Protein AF-X1SKN4-F1 (afdb_monomer)

pLDDT: mean 92.02, std 5.86, range [64.62, 98.06]

Sequence (120 aa):
MTVINVIKGGSSLSARDVYYGVNAFISKLQKEIGFNYDDAANAVKGTVPVGASQDSVQGVFESFISDLGTQIERSLQFLASVTGEEKVNRMYLSGGGALIPNLLEYLKRRLGVPIELINP

Mean predicted aligned error: 3.75 Å

InterPro domains:
  IPR005883 Type IV pilus inner membrane component PilM [PF11104] (1-120)
  IPR043129 ATPase, nucleotide binding domain [SSF53067] (4-120)

Solvent-accessible surface area (backbone atoms only — not comparable to full-atom values): 7154 Å² total; per-residue (Å²): 96,38,76,51,72,43,73,57,97,92,40,76,78,48,77,45,83,38,97,48,41,59,67,54,46,33,52,47,37,29,71,78,72,63,38,54,71,66,53,18,55,36,35,54,67,65,46,69,57,90,92,60,62,64,69,59,54,49,53,52,48,52,55,44,52,51,55,51,51,52,54,51,52,55,52,54,53,50,48,24,73,75,69,72,51,87,75,76,82,62,50,74,38,65,68,78,63,54,65,28,69,69,49,61,62,52,50,31,70,72,67,73,38,56,64,45,75,68,80,134

Nearest PDB structures (foldseek):
  3jc8-assembly1_Ma  TM=8.738E-01  e=1.768E-07  Myxococcus xanthus DK 1622
  5eou-assembly2_B  TM=9.175E-01  e=2.056E-06  Pseudomonas aeruginosa PAO1
  5eox-assembly1_B  TM=8.886E-01  e=4.374E-06  Pseudomonas aeruginosa PAO1
  5eoy-assembly1_A  TM=8.958E-01  e=5.990E-06  Pseudomonas aeruginosa PAO1
  5eoy-assembly1_B  TM=8.948E-01  e=6.379E-06  Pseudomonas aeruginosa PAO1

Foldseek 3Di:
DDWDWDDDPNDTPDIDDDPAFLVNLLVLCCVQQVDDSVQSNCVQLVRHDPPGDPVSSVVSVVVRLVVVLVVVVVVLVVSCVVPVDNDDQEEEDEDPRVNRPPSQVVNCVSVVHHYYYDDD

Structure (mmCIF, N/CA/C/O backbone):
data_AF-X1SKN4-F1
#
_entry.id   AF-X1SKN4-F1
#
loop_
_atom_site.group_PDB
_atom_site.id
_atom_site.type_symbol
_atom_site.label_atom_id
_atom_site.label_alt_id
_atom_site.label_comp_id
_atom_site.label_asym_id
_atom_site.label_entity_id
_atom_site.label_seq_id
_atom_site.pdbx_PDB_ins_code
_atom_site.Cartn_x
_atom_site.Cartn_y
_atom_site.Cartn_z
_atom_site.occupancy
_atom_site.B_iso_or_equiv
_atom_site.auth_seq_id
_atom_site.auth_comp_id
_atom_site.auth_asym_id
_atom_site.auth_atom_id
_atom_site.pdbx_PDB_model_num
ATOM 1 N N . MET A 1 1 ? -2.869 9.025 -3.458 1.00 87.69 1 MET A N 1
ATOM 2 C CA . MET A 1 1 ? -3.356 9.313 -2.098 1.00 87.69 1 MET A CA 1
ATOM 3 C C . MET A 1 1 ? -4.110 8.093 -1.618 1.00 87.69 1 MET A C 1
ATOM 5 O O . MET A 1 1 ? -4.743 7.446 -2.445 1.00 87.69 1 MET A O 1
ATOM 9 N N . THR A 1 2 ? -4.008 7.777 -0.337 1.00 93.25 2 THR A N 1
ATOM 10 C CA . THR A 1 2 ? -4.708 6.661 0.299 1.00 93.25 2 THR A CA 1
ATOM 11 C C . THR A 1 2 ? -5.444 7.212 1.508 1.00 93.25 2 THR A C 1
ATOM 13 O O . THR A 1 2 ? -4.856 7.975 2.267 1.00 93.25 2 THR A O 1
ATOM 16 N N . VAL A 1 3 ? -6.706 6.837 1.688 1.00 93.94 3 VAL A N 1
ATOM 17 C CA . VAL A 1 3 ? -7.480 7.200 2.881 1.00 93.94 3 VAL A CA 1
ATOM 18 C C . VAL A 1 3 ? -7.564 5.976 3.776 1.00 93.94 3 VAL A C 1
ATOM 20 O O . VAL A 1 3 ? -7.939 4.899 3.316 1.00 93.94 3 VAL A O 1
ATOM 23 N N . ILE A 1 4 ? -7.225 6.139 5.051 1.00 93.00 4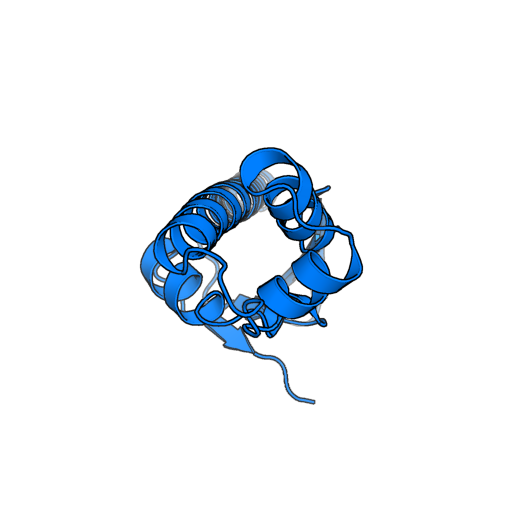 ILE A N 1
ATOM 24 C CA . ILE A 1 4 ? -7.367 5.092 6.061 1.00 93.00 4 ILE A CA 1
ATOM 25 C C . ILE A 1 4 ? -8.531 5.477 6.961 1.00 93.00 4 ILE A C 1
ATOM 27 O O . ILE A 1 4 ? -8.466 6.472 7.683 1.00 93.00 4 ILE A O 1
ATOM 31 N N . ASN A 1 5 ? -9.595 4.680 6.899 1.00 92.19 5 ASN A N 1
ATOM 32 C CA . ASN A 1 5 ? -10.774 4.834 7.737 1.00 92.19 5 ASN A CA 1
ATOM 33 C C . ASN A 1 5 ? -10.858 3.674 8.729 1.00 92.19 5 ASN A C 1
ATOM 35 O O . ASN A 1 5 ? -10.691 2.513 8.355 1.00 92.19 5 ASN A O 1
ATOM 39 N N . VAL A 1 6 ? -11.144 3.994 9.985 1.00 90.06 6 VAL A N 1
ATOM 40 C CA . VAL A 1 6 ? -11.323 3.016 11.057 1.00 90.06 6 VAL A CA 1
ATOM 41 C C . VAL A 1 6 ? -12.767 3.078 11.516 1.00 90.06 6 VAL A C 1
ATOM 43 O O . VAL A 1 6 ? -13.267 4.153 11.837 1.00 90.06 6 VAL A O 1
ATOM 46 N N . ILE A 1 7 ? -13.428 1.924 11.559 1.00 90.56 7 ILE A N 1
ATOM 47 C CA . ILE A 1 7 ? -14.856 1.811 11.856 1.00 90.56 7 ILE A CA 1
ATOM 48 C C . ILE A 1 7 ? -15.046 0.905 13.074 1.00 90.56 7 ILE A C 1
ATOM 50 O O . ILE A 1 7 ? -14.479 -0.185 13.128 1.00 90.56 7 ILE A O 1
ATOM 54 N N . LYS A 1 8 ? -15.878 1.335 14.028 1.00 88.00 8 LYS A N 1
ATOM 55 C CA . LYS A 1 8 ? -16.308 0.541 15.188 1.00 88.00 8 LYS A CA 1
ATOM 56 C C . LYS A 1 8 ? -17.809 0.717 15.396 1.00 88.00 8 LYS A C 1
ATOM 58 O O . LYS A 1 8 ? -18.312 1.835 15.385 1.00 88.00 8 LYS A O 1
ATOM 63 N N . GLY A 1 9 ? -18.534 -0.391 15.557 1.00 89.06 9 GLY A N 1
ATO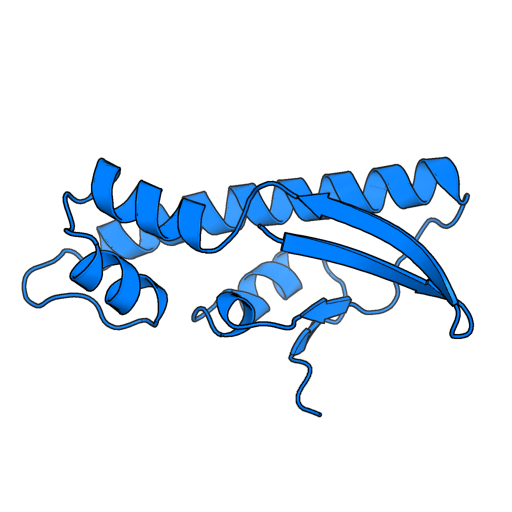M 64 C CA . GLY A 1 9 ? -19.986 -0.356 15.780 1.00 89.06 9 GLY A CA 1
ATOM 65 C C . GLY A 1 9 ? -20.780 0.312 14.648 1.00 89.06 9 GLY A C 1
ATOM 66 O O . GLY A 1 9 ? -21.793 0.943 14.914 1.00 89.06 9 GLY A O 1
ATOM 67 N N . GLY A 1 10 ? -20.295 0.230 13.403 1.00 88.12 10 GLY A N 1
ATOM 68 C CA . GLY A 1 10 ? -20.920 0.882 12.243 1.00 88.12 10 GLY A CA 1
ATOM 69 C C . GLY A 1 10 ? -20.591 2.370 12.078 1.00 88.12 10 GLY A C 1
ATOM 70 O O . GLY A 1 10 ? -20.965 2.955 11.066 1.00 88.12 10 GLY A O 1
ATOM 71 N N . SER A 1 11 ? -19.841 2.965 13.008 1.00 87.75 11 SER A N 1
ATOM 72 C CA . SER A 1 11 ? -19.470 4.382 12.984 1.00 87.75 11 SER A CA 1
ATOM 73 C C . SER A 1 11 ? -17.979 4.568 12.711 1.00 87.75 11 SER A C 1
ATOM 75 O O . SER A 1 11 ? -17.144 3.817 13.221 1.00 87.75 11 SER A O 1
ATOM 77 N N . SER A 1 12 ? -17.626 5.576 11.908 1.00 89.88 12 SER A N 1
ATOM 78 C CA . SER A 1 12 ? -16.226 5.962 11.693 1.00 89.88 12 SER A CA 1
ATOM 79 C C . SER A 1 12 ? -15.657 6.592 12.966 1.00 89.88 12 SER A C 1
ATOM 81 O O . SER A 1 12 ? -16.217 7.551 13.492 1.00 89.88 12 SER A O 1
ATOM 83 N N . LEU A 1 13 ? -14.548 6.040 13.457 1.00 86.12 13 LEU A N 1
ATOM 84 C CA . LEU A 1 13 ? -13.780 6.579 14.580 1.00 86.12 13 LEU A CA 1
ATOM 85 C C . LEU A 1 13 ? -12.741 7.602 14.117 1.00 86.12 13 LEU A C 1
ATOM 87 O O . LEU A 1 13 ? -12.461 8.571 14.816 1.00 86.12 13 LEU A O 1
ATOM 91 N N . SER A 1 14 ? -12.135 7.370 12.951 1.00 85.69 14 SER A N 1
ATOM 92 C CA . SER A 1 14 ? -11.163 8.284 12.356 1.00 85.69 14 SER A CA 1
ATOM 93 C C . SER A 1 14 ? -11.034 8.030 10.861 1.00 85.69 14 SER A C 1
ATOM 95 O O . SER A 1 14 ? -10.977 6.869 10.453 1.00 85.69 14 SER A O 1
ATOM 97 N N . ALA A 1 15 ? -10.869 9.095 10.080 1.00 88.62 15 ALA A N 1
ATOM 98 C CA . ALA A 1 15 ? -10.461 9.041 8.682 1.00 88.62 15 ALA A CA 1
ATOM 99 C C . ALA A 1 15 ? -9.225 9.921 8.498 1.00 88.62 15 ALA A C 1
ATOM 101 O O . ALA A 1 15 ? -9.210 11.067 8.952 1.00 88.62 15 ALA A O 1
ATOM 102 N N . ARG A 1 16 ? -8.171 9.379 7.886 1.00 88.88 16 ARG A N 1
ATOM 103 C CA . ARG A 1 16 ? -6.925 10.114 7.660 1.00 88.88 16 ARG A CA 1
ATOM 104 C C . ARG A 1 16 ? -6.370 9.912 6.272 1.00 88.88 16 ARG A C 1
ATOM 106 O O . ARG A 1 16 ? -6.352 8.797 5.751 1.00 88.88 16 ARG A O 1
ATOM 113 N N . ASP A 1 17 ? -5.856 11.008 5.736 1.00 91.44 17 ASP A N 1
ATOM 114 C CA . ASP A 1 17 ? -5.174 11.031 4.458 1.00 91.44 17 ASP A CA 1
ATOM 115 C C . ASP A 1 17 ? -3.709 10.651 4.629 1.00 91.44 17 ASP A C 1
ATOM 117 O O . ASP A 1 17 ? -2.949 11.262 5.382 1.00 91.44 17 ASP A O 1
ATOM 121 N N . VAL A 1 18 ? -3.304 9.648 3.864 1.00 91.25 18 VAL A N 1
ATOM 122 C CA . VAL A 1 18 ? -1.912 9.327 3.604 1.00 91.25 18 VAL A CA 1
ATOM 123 C C . VAL A 1 18 ? -1.601 9.827 2.198 1.00 91.25 18 VAL A C 1
ATOM 125 O O . VAL A 1 18 ? -2.120 9.321 1.195 1.00 91.25 18 VAL A O 1
ATOM 128 N N . TYR A 1 19 ? -0.704 10.809 2.099 1.00 91.94 19 TYR A N 1
ATOM 129 C CA . TYR A 1 19 ? -0.212 11.362 0.829 1.00 91.94 19 TYR A CA 1
ATOM 130 C C . TYR A 1 19 ? 0.771 10.410 0.120 1.00 91.94 19 TYR A C 1
ATOM 132 O O . TYR A 1 19 ? 1.798 10.809 -0.416 1.00 91.94 19 TYR A O 1
ATOM 140 N N . TYR A 1 20 ? 0.441 9.121 0.114 1.00 95.00 20 TYR A N 1
ATOM 141 C CA . TYR A 1 20 ? 1.192 8.036 -0.496 1.00 95.00 20 TYR A CA 1
ATOM 142 C C . TYR A 1 20 ? 0.209 7.040 -1.120 1.00 95.00 20 TYR A C 1
ATOM 144 O O . TYR A 1 20 ? -0.905 6.861 -0.631 1.00 95.00 20 TYR A O 1
ATOM 152 N N . GLY A 1 21 ? 0.564 6.436 -2.248 1.00 94.81 21 GLY A N 1
ATOM 153 C CA . GLY A 1 21 ? -0.306 5.509 -2.977 1.00 94.81 21 GLY A CA 1
ATOM 154 C C . GLY A 1 21 ? 0.200 5.285 -4.397 1.00 94.81 21 GLY A C 1
ATOM 155 O O . GLY A 1 21 ? 1.366 5.545 -4.671 1.00 94.81 21 GLY A O 1
ATOM 156 N N . VAL A 1 22 ? -0.678 4.874 -5.313 1.00 96.12 22 VAL A N 1
ATOM 157 C CA . VAL A 1 22 ? -0.303 4.449 -6.679 1.00 96.12 22 VAL A CA 1
ATOM 158 C C . VAL A 1 22 ? 0.613 5.436 -7.415 1.00 96.12 22 VAL A C 1
ATOM 160 O O . VAL A 1 22 ? 1.611 5.026 -7.997 1.00 96.12 22 VAL A O 1
ATOM 163 N N . ASN A 1 23 ? 0.345 6.743 -7.332 1.00 96.25 23 ASN A N 1
ATOM 164 C CA . ASN A 1 23 ? 1.189 7.755 -7.983 1.00 96.25 23 ASN A CA 1
ATOM 165 C C . ASN A 1 23 ? 2.640 7.757 -7.476 1.00 96.25 23 ASN A C 1
ATOM 167 O O . ASN A 1 23 ? 3.545 8.089 -8.238 1.00 96.25 23 ASN A O 1
ATOM 171 N N . ALA A 1 24 ? 2.875 7.385 -6.213 1.00 97.38 24 ALA A N 1
ATOM 172 C CA . ALA A 1 24 ? 4.224 7.241 -5.677 1.00 97.38 24 ALA A CA 1
ATOM 173 C C . ALA A 1 24 ? 4.942 6.051 -6.323 1.00 97.38 24 ALA A C 1
ATOM 175 O O . ALA A 1 24 ? 6.112 6.175 -6.669 1.00 97.38 24 ALA A O 1
ATOM 176 N N . PHE A 1 25 ? 4.234 4.942 -6.562 1.00 97.50 25 PHE A N 1
ATOM 177 C CA . PHE A 1 25 ? 4.794 3.790 -7.264 1.00 97.50 25 PHE A CA 1
ATOM 178 C C . PHE A 1 25 ? 5.141 4.133 -8.719 1.00 97.50 25 PHE A C 1
ATOM 180 O O . PHE A 1 25 ? 6.276 3.927 -9.137 1.00 97.50 25 PHE A O 1
ATOM 187 N N . ILE A 1 26 ? 4.209 4.757 -9.452 1.00 97.75 26 ILE A N 1
ATOM 188 C CA . ILE A 1 26 ? 4.450 5.250 -10.820 1.00 97.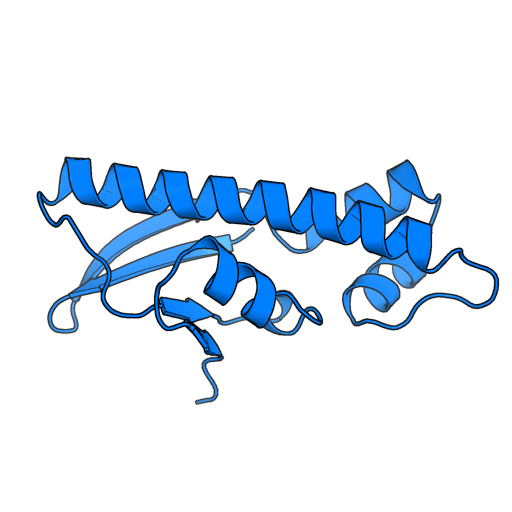75 26 ILE A CA 1
ATOM 189 C C . ILE A 1 26 ? 5.681 6.164 -10.840 1.00 97.75 26 ILE A C 1
ATOM 191 O O . ILE A 1 26 ? 6.610 5.934 -11.605 1.00 97.75 26 ILE A O 1
ATOM 195 N N . SER A 1 27 ? 5.736 7.152 -9.942 1.00 97.94 27 SER A N 1
ATOM 196 C CA . SER A 1 27 ? 6.856 8.098 -9.881 1.00 97.94 27 SER A CA 1
ATOM 197 C C . SER A 1 27 ? 8.196 7.415 -9.593 1.00 97.94 27 SER A C 1
ATOM 199 O O . SER A 1 27 ? 9.212 7.834 -10.143 1.00 97.94 27 SER A O 1
ATOM 201 N N . LYS A 1 28 ? 8.225 6.385 -8.734 1.00 98.06 28 LYS A N 1
ATOM 202 C CA . LYS A 1 28 ? 9.448 5.609 -8.477 1.00 98.06 28 LYS A CA 1
ATOM 203 C C . LYS A 1 28 ? 9.880 4.833 -9.720 1.00 98.06 28 LYS A C 1
ATOM 205 O O . LYS A 1 28 ? 11.041 4.919 -10.093 1.00 98.06 28 LYS A O 1
ATOM 210 N N . LEU A 1 29 ? 8.955 4.171 -10.418 1.00 98.00 29 LEU A N 1
ATOM 211 C CA . LEU A 1 29 ? 9.254 3.458 -11.669 1.00 98.00 29 LEU A CA 1
ATOM 212 C C . LEU A 1 29 ? 9.835 4.395 -12.739 1.00 98.00 29 LEU A C 1
ATOM 214 O O . LEU A 1 29 ? 10.832 4.063 -13.376 1.00 98.00 29 LEU A O 1
ATOM 218 N N . GLN A 1 30 ? 9.268 5.594 -12.894 1.00 97.81 30 GLN A N 1
ATOM 219 C CA . GLN A 1 30 ? 9.796 6.589 -13.832 1.00 97.81 30 GLN A CA 1
ATOM 220 C C . GLN A 1 30 ? 11.208 7.057 -13.450 1.00 97.81 30 GLN A C 1
ATOM 222 O O . GLN A 1 30 ? 12.058 7.215 -14.319 1.00 97.81 30 GLN A O 1
ATOM 227 N N . LYS A 1 31 ? 11.477 7.270 -12.155 1.00 97.88 31 LYS A N 1
ATOM 228 C CA . LYS A 1 31 ? 12.772 7.782 -11.674 1.00 97.88 31 LYS A CA 1
ATOM 229 C C . LYS A 1 31 ? 13.877 6.731 -11.653 1.00 97.88 31 LYS A C 1
ATOM 231 O O . LYS A 1 31 ? 15.010 7.049 -11.989 1.00 97.88 31 LYS A O 1
ATOM 236 N N . GLU A 1 32 ? 13.562 5.521 -11.209 1.00 96.94 32 GLU A N 1
ATOM 237 C CA . GLU A 1 32 ? 14.554 4.476 -10.930 1.00 96.94 32 GLU A CA 1
ATOM 238 C C . GLU A 1 32 ? 14.798 3.575 -12.145 1.00 96.94 32 GLU A C 1
ATOM 240 O O . GLU A 1 32 ? 15.911 3.092 -12.331 1.00 96.94 32 GLU A O 1
ATOM 245 N N . ILE A 1 33 ? 13.782 3.377 -12.991 1.00 95.75 33 ILE A N 1
ATOM 246 C CA . ILE A 1 33 ? 13.876 2.523 -14.186 1.00 95.75 33 ILE A CA 1
ATOM 247 C C . ILE A 1 33 ? 13.911 3.357 -15.474 1.00 95.75 33 ILE A C 1
ATOM 249 O O . ILE A 1 33 ? 14.402 2.893 -16.499 1.00 95.75 33 ILE A O 1
ATOM 253 N N . GLY A 1 34 ? 13.426 4.603 -15.439 1.00 95.94 34 GLY A N 1
ATOM 254 C CA . GLY A 1 34 ? 13.361 5.463 -16.625 1.00 95.94 34 GLY A CA 1
ATOM 255 C C . GLY A 1 34 ? 12.122 5.226 -17.489 1.00 95.94 34 GLY A C 1
ATOM 256 O O . GLY A 1 34 ? 12.100 5.630 -18.650 1.00 95.94 34 GLY A O 1
ATOM 257 N N . PHE A 1 35 ? 11.090 4.568 -16.954 1.00 97.25 35 PHE A N 1
ATOM 258 C CA . PHE A 1 35 ? 9.829 4.387 -17.672 1.00 97.25 35 PHE A CA 1
ATOM 259 C C . PHE A 1 35 ? 9.156 5.731 -17.970 1.00 97.25 35 PHE A C 1
ATOM 261 O O . PHE A 1 35 ? 9.194 6.668 -17.168 1.00 97.25 35 PHE A O 1
ATOM 268 N N . ASN A 1 36 ? 8.475 5.814 -19.114 1.00 97.25 36 ASN A N 1
ATOM 269 C CA . ASN A 1 36 ? 7.479 6.861 -19.319 1.00 97.25 36 ASN A CA 1
ATOM 270 C C . ASN A 1 36 ? 6.237 6.577 -18.444 1.00 97.25 36 ASN A C 1
ATOM 272 O O . ASN A 1 36 ? 6.166 5.574 -17.729 1.00 97.25 36 ASN A O 1
ATOM 276 N N . TYR A 1 37 ? 5.263 7.487 -18.457 1.00 97.12 37 TYR A N 1
ATOM 277 C CA . TYR A 1 37 ? 4.070 7.343 -17.621 1.00 97.12 37 TYR A CA 1
ATOM 278 C C . TYR A 1 37 ? 3.257 6.083 -17.955 1.00 97.12 37 TYR A C 1
ATOM 280 O O . TYR A 1 37 ? 2.842 5.379 -17.037 1.00 97.12 37 TYR A O 1
ATOM 288 N N . ASP A 1 38 ? 3.056 5.786 -19.240 1.00 96.75 38 ASP A N 1
ATOM 289 C CA . ASP A 1 38 ? 2.217 4.671 -19.686 1.00 96.75 38 ASP A CA 1
ATOM 290 C C . ASP A 1 38 ? 2.842 3.321 -19.323 1.00 96.75 38 ASP A C 1
ATOM 292 O O . ASP A 1 38 ? 2.171 2.448 -18.768 1.00 96.75 38 ASP A O 1
ATOM 296 N N . ASP A 1 39 ? 4.149 3.178 -19.539 1.00 97.00 39 ASP A N 1
ATOM 297 C CA . ASP A 1 39 ? 4.917 1.996 -19.153 1.00 97.00 39 ASP A CA 1
ATOM 298 C C . ASP A 1 39 ? 4.904 1.791 -17.635 1.00 97.00 39 ASP A C 1
ATOM 300 O O . ASP A 1 39 ? 4.667 0.681 -17.156 1.00 97.00 39 ASP A O 1
ATOM 304 N N . ALA A 1 40 ? 5.080 2.863 -16.857 1.00 97.50 40 ALA A N 1
ATOM 305 C CA . ALA A 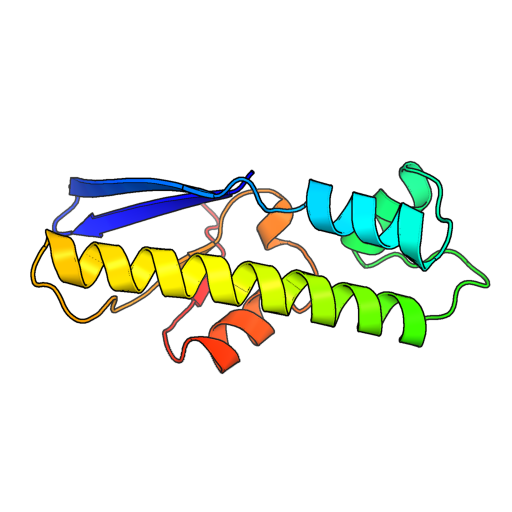1 40 ? 4.983 2.801 -15.403 1.00 97.50 40 ALA A CA 1
ATOM 306 C C . ALA A 1 40 ? 3.567 2.423 -14.941 1.00 97.50 40 ALA A C 1
ATOM 308 O O . ALA A 1 40 ? 3.412 1.552 -14.086 1.00 97.50 40 ALA A O 1
ATOM 309 N N . ALA A 1 41 ? 2.525 3.021 -15.519 1.00 96.06 41 ALA A N 1
ATOM 310 C CA . ALA A 1 41 ? 1.136 2.714 -15.189 1.00 96.06 41 ALA A CA 1
ATOM 311 C C . ALA A 1 41 ? 0.754 1.265 -15.543 1.00 96.06 41 ALA A C 1
ATOM 313 O O . ALA A 1 41 ? -0.009 0.636 -14.805 1.00 96.06 41 ALA A O 1
ATOM 314 N N . ASN A 1 42 ? 1.291 0.716 -16.634 1.00 95.31 42 ASN A N 1
ATOM 315 C CA . ASN A 1 42 ? 1.121 -0.690 -17.002 1.00 95.31 42 ASN A CA 1
ATOM 316 C C . ASN A 1 42 ? 1.897 -1.623 -16.064 1.00 95.31 42 ASN A C 1
ATOM 318 O O . ASN A 1 42 ? 1.341 -2.626 -15.607 1.00 95.31 42 ASN A O 1
ATOM 322 N N . ALA A 1 43 ? 3.122 -1.257 -15.685 1.00 95.94 43 ALA A N 1
ATOM 323 C CA . ALA A 1 43 ? 3.928 -2.024 -14.740 1.00 95.94 43 ALA A CA 1
ATOM 324 C C . ALA A 1 43 ? 3.272 -2.110 -13.353 1.00 95.94 43 ALA A C 1
ATOM 326 O O . ALA A 1 43 ? 3.252 -3.185 -12.758 1.00 95.94 43 ALA A O 1
ATOM 327 N N . VAL A 1 44 ? 2.631 -1.035 -12.874 1.00 95.88 44 VAL A N 1
ATOM 328 C CA . VAL A 1 44 ? 1.823 -1.058 -11.636 1.00 95.88 44 VAL A CA 1
ATOM 329 C C . VAL A 1 44 ? 0.704 -2.107 -11.689 1.00 95.88 44 VAL A C 1
ATOM 331 O O . VAL A 1 44 ? 0.380 -2.716 -10.670 1.00 95.88 44 VAL A O 1
ATOM 334 N N . LYS A 1 45 ? 0.119 -2.342 -12.869 1.00 94.56 45 LYS A N 1
ATOM 335 C CA . LYS A 1 45 ? -0.920 -3.363 -13.091 1.00 94.56 45 LYS A CA 1
ATOM 336 C C . LYS A 1 45 ? -0.342 -4.774 -13.274 1.00 94.56 45 LYS A C 1
ATOM 338 O O . LYS A 1 45 ? -1.099 -5.709 -13.510 1.00 94.56 45 LYS A O 1
ATOM 343 N N . GLY A 1 46 ? 0.979 -4.935 -13.194 1.00 92.25 46 GLY A N 1
ATOM 344 C CA . GLY A 1 46 ? 1.682 -6.203 -13.404 1.00 92.25 46 GLY A CA 1
ATOM 345 C C . GLY A 1 46 ? 2.130 -6.458 -14.843 1.00 92.25 46 GLY A C 1
ATOM 346 O O . GLY A 1 46 ? 2.630 -7.539 -15.132 1.00 92.25 46 GLY A O 1
ATOM 347 N N . THR A 1 47 ? 1.966 -5.494 -15.754 1.00 93.81 47 THR A N 1
ATOM 348 C CA . THR A 1 47 ? 2.418 -5.624 -17.147 1.00 93.81 47 THR A CA 1
ATOM 349 C C . THR A 1 47 ? 3.744 -4.898 -17.333 1.00 93.81 47 THR A C 1
ATOM 351 O O . THR A 1 47 ? 3.777 -3.684 -17.515 1.00 93.81 47 THR A O 1
ATOM 354 N N . VAL A 1 48 ? 4.847 -5.642 -17.266 1.00 91.00 48 VAL A N 1
ATOM 355 C CA . VAL A 1 48 ? 6.198 -5.090 -17.435 1.00 91.00 48 VAL A CA 1
ATOM 356 C C . VAL A 1 48 ? 6.531 -4.960 -18.932 1.00 91.00 48 VAL A C 1
ATOM 358 O O . VAL A 1 48 ? 6.344 -5.937 -19.662 1.00 91.00 48 VAL A O 1
ATOM 361 N N . PRO A 1 49 ? 7.027 -3.797 -19.406 1.00 88.06 49 PRO A N 1
ATOM 362 C CA . PRO A 1 49 ? 7.440 -3.615 -20.796 1.00 88.06 49 PRO A CA 1
ATOM 363 C C . PRO A 1 49 ? 8.484 -4.638 -21.261 1.00 88.06 49 PRO A C 1
ATOM 365 O O . PRO A 1 49 ? 9.368 -5.048 -20.504 1.00 88.06 49 PRO A O 1
ATOM 368 N N . VAL A 1 50 ? 8.413 -5.022 -22.538 1.00 86.50 50 VAL A N 1
ATOM 369 C CA . VAL A 1 50 ? 9.379 -5.947 -23.149 1.00 86.50 50 VAL A CA 1
ATOM 370 C C . VAL A 1 50 ? 10.781 -5.335 -23.103 1.00 86.50 50 VAL A C 1
ATOM 372 O O . VAL A 1 50 ? 10.982 -4.196 -23.512 1.00 86.50 50 VAL A O 1
ATOM 375 N N . GLY A 1 51 ? 11.754 -6.106 -22.613 1.00 85.56 51 GLY A N 1
ATOM 376 C CA . GLY A 1 51 ? 13.146 -5.667 -22.470 1.00 85.56 51 GLY A CA 1
ATOM 377 C C . GLY A 1 51 ? 13.464 -4.959 -21.150 1.00 85.56 51 GLY A C 1
ATOM 378 O O . GLY A 1 51 ? 14.634 -4.689 -20.889 1.00 85.56 51 GLY A O 1
ATOM 379 N N . ALA A 1 52 ? 12.471 -4.700 -20.292 1.00 89.75 52 ALA A N 1
ATOM 380 C CA . ALA A 1 52 ? 12.722 -4.206 -18.944 1.00 89.75 52 ALA A CA 1
ATOM 381 C C . ALA A 1 52 ? 13.084 -5.344 -17.974 1.00 89.75 52 ALA A C 1
ATOM 383 O O . ALA A 1 52 ? 12.565 -6.458 -18.058 1.00 89.75 52 ALA A O 1
ATOM 384 N N . SER A 1 53 ? 13.963 -5.040 -17.019 1.00 92.31 53 SER A N 1
ATOM 385 C CA . SER A 1 53 ? 14.359 -5.970 -15.959 1.00 92.31 53 SER A CA 1
ATOM 386 C C . SER A 1 53 ? 13.212 -6.177 -14.966 1.00 92.31 53 SER A C 1
ATOM 388 O O . SER A 1 53 ? 12.831 -5.249 -14.246 1.00 92.31 53 SER A O 1
ATOM 390 N N . GLN A 1 54 ? 12.675 -7.400 -14.907 1.00 91.12 54 GLN A N 1
ATOM 391 C CA . GLN A 1 54 ? 11.643 -7.765 -13.931 1.00 91.12 54 GLN A CA 1
ATOM 392 C C . GLN A 1 54 ? 12.152 -7.625 -12.492 1.00 91.12 54 GLN A C 1
ATOM 394 O O . GLN A 1 54 ? 11.433 -7.094 -11.650 1.00 91.12 54 GLN A O 1
ATOM 399 N N . ASP A 1 55 ? 13.406 -8.003 -12.234 1.00 93.75 55 ASP A N 1
ATOM 400 C CA . ASP A 1 55 ? 14.032 -7.880 -10.913 1.00 93.75 55 ASP A CA 1
ATOM 401 C C . ASP A 1 55 ? 14.120 -6.417 -10.465 1.00 93.75 55 ASP A C 1
ATOM 403 O O . ASP A 1 55 ? 13.875 -6.093 -9.304 1.00 93.75 55 ASP A O 1
ATOM 407 N N . SER A 1 56 ? 14.404 -5.502 -11.396 1.00 94.94 56 SER A N 1
ATOM 408 C CA . SER A 1 56 ? 14.432 -4.069 -11.096 1.00 94.94 56 SER A CA 1
ATOM 409 C C . SER A 1 56 ? 13.038 -3.542 -10.748 1.00 94.94 56 SER A C 1
ATOM 411 O O . SER A 1 56 ? 12.890 -2.820 -9.765 1.00 94.94 56 SER A O 1
ATOM 413 N N . VAL A 1 57 ? 11.999 -3.938 -11.496 1.00 95.62 57 VAL A N 1
ATOM 414 C CA . VAL A 1 57 ? 10.602 -3.578 -11.177 1.00 95.62 57 VAL A CA 1
ATOM 415 C C . VAL A 1 57 ? 10.189 -4.137 -9.816 1.00 95.62 57 VAL A C 1
ATOM 417 O O . VAL A 1 57 ? 9.560 -3.426 -9.030 1.00 95.62 57 VAL A O 1
ATOM 420 N N . GLN A 1 58 ? 10.577 -5.375 -9.515 1.00 95.31 58 GLN A N 1
ATOM 421 C CA . GLN A 1 58 ? 10.317 -6.014 -8.230 1.00 95.31 58 GLN A CA 1
ATOM 422 C C . GLN A 1 58 ? 10.995 -5.259 -7.075 1.00 95.31 58 GLN A C 1
ATOM 424 O O . GLN A 1 58 ? 10.349 -5.000 -6.061 1.00 95.31 58 GLN A O 1
ATOM 429 N N . GLY A 1 59 ? 12.244 -4.812 -7.242 1.00 96.88 59 GLY A N 1
ATOM 430 C CA . GLY A 1 59 ? 12.930 -3.981 -6.247 1.00 96.88 59 GLY A CA 1
ATOM 431 C C . GLY A 1 59 ? 12.213 -2.650 -5.978 1.00 96.88 59 GLY A C 1
ATOM 432 O O . GLY A 1 59 ? 12.040 -2.246 -4.824 1.00 96.88 59 GLY A O 1
ATOM 433 N N . VAL A 1 60 ? 11.708 -1.992 -7.029 1.00 97.69 60 VAL A N 1
ATOM 434 C CA . VAL A 1 60 ? 10.905 -0.765 -6.880 1.00 97.69 60 VAL A CA 1
ATOM 435 C C . VAL A 1 60 ? 9.573 -1.050 -6.180 1.00 97.69 60 VAL A C 1
ATOM 437 O O . VAL A 1 60 ? 9.149 -0.270 -5.321 1.00 97.69 60 VAL A O 1
ATOM 440 N N . PHE A 1 61 ? 8.917 -2.167 -6.508 1.00 96.88 61 PHE A N 1
ATOM 441 C CA . PHE A 1 61 ? 7.698 -2.609 -5.831 1.00 96.88 61 PHE A CA 1
ATOM 442 C C . PHE A 1 61 ? 7.936 -2.827 -4.333 1.00 96.88 61 PHE A C 1
ATOM 444 O O . PHE A 1 61 ? 7.169 -2.312 -3.521 1.00 96.88 61 PHE A O 1
ATOM 451 N N . GLU A 1 62 ? 9.007 -3.526 -3.958 1.00 96.75 62 GLU A N 1
ATOM 452 C CA . GLU A 1 62 ? 9.369 -3.791 -2.560 1.00 96.75 62 GLU A CA 1
ATOM 453 C C . GLU A 1 62 ? 9.626 -2.502 -1.776 1.00 96.75 62 GLU A C 1
ATOM 455 O O . GLU A 1 62 ? 9.124 -2.337 -0.661 1.00 96.75 62 GLU A O 1
ATOM 460 N N . SER A 1 63 ? 10.333 -1.550 -2.389 1.00 97.44 63 SER A N 1
ATOM 461 C CA . SER A 1 63 ? 10.538 -0.203 -1.850 1.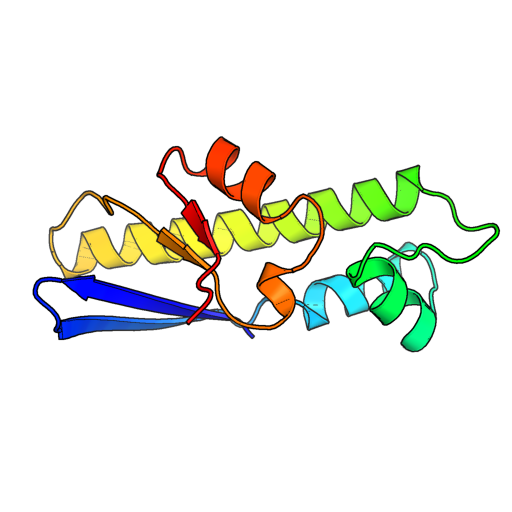00 97.44 63 SER A CA 1
ATOM 462 C C . SER A 1 63 ? 9.205 0.526 -1.631 1.00 97.44 63 SER A C 1
ATOM 464 O O . SER A 1 63 ? 8.922 1.010 -0.533 1.00 97.44 63 SER A O 1
ATOM 466 N N . PHE A 1 64 ? 8.336 0.549 -2.647 1.00 97.62 64 PHE A N 1
ATOM 467 C CA . PHE A 1 64 ? 7.017 1.180 -2.572 1.00 97.62 64 PHE A CA 1
ATOM 468 C C . PHE A 1 64 ? 6.128 0.571 -1.479 1.00 97.62 64 PHE A C 1
ATOM 470 O O . PHE A 1 64 ? 5.532 1.296 -0.677 1.00 97.62 64 PHE A O 1
ATOM 477 N N . ILE A 1 65 ? 6.015 -0.756 -1.438 1.00 96.06 65 ILE A N 1
ATOM 478 C CA . ILE A 1 65 ? 5.115 -1.422 -0.498 1.00 96.06 65 ILE A CA 1
ATOM 479 C C . ILE A 1 65 ? 5.654 -1.376 0.933 1.00 96.06 65 ILE A C 1
ATOM 481 O O . ILE A 1 65 ? 4.871 -1.325 1.886 1.00 96.06 65 ILE A O 1
ATOM 485 N N . SER A 1 66 ? 6.979 -1.310 1.097 1.00 96.56 66 SER A N 1
ATOM 486 C CA . SER A 1 66 ? 7.596 -1.089 2.398 1.00 96.56 66 SER A CA 1
ATOM 487 C C . SER A 1 66 ? 7.258 0.296 2.964 1.00 96.56 66 SER A C 1
ATOM 489 O O . SER A 1 66 ? 6.857 0.419 4.129 1.00 96.56 66 SER A O 1
ATOM 491 N N . ASP A 1 67 ? 7.343 1.335 2.131 1.00 96.50 67 ASP A N 1
ATOM 492 C CA . ASP A 1 67 ? 6.948 2.695 2.502 1.00 96.50 67 ASP A CA 1
ATOM 493 C C . ASP A 1 67 ? 5.455 2.751 2.861 1.00 96.50 67 ASP A C 1
ATOM 495 O O . ASP A 1 67 ? 5.086 3.277 3.915 1.00 96.50 67 ASP A O 1
ATOM 499 N N . LEU A 1 68 ? 4.588 2.167 2.022 1.00 95.25 68 LEU A N 1
ATOM 500 C CA . LEU A 1 68 ? 3.143 2.140 2.259 1.00 95.25 68 LEU A CA 1
ATOM 501 C C . LEU A 1 68 ? 2.795 1.414 3.565 1.00 95.25 68 LEU A C 1
ATOM 503 O O . LEU A 1 68 ? 2.018 1.940 4.362 1.00 95.25 68 LEU A O 1
ATOM 507 N N . GLY A 1 69 ? 3.393 0.245 3.814 1.00 94.69 69 GLY A N 1
ATOM 508 C CA . GLY A 1 69 ? 3.203 -0.503 5.058 1.00 94.69 69 GLY A CA 1
ATOM 509 C C . GLY A 1 69 ? 3.554 0.333 6.290 1.00 94.69 69 GLY A C 1
ATOM 510 O O . GLY A 1 69 ? 2.788 0.370 7.249 1.00 94.69 69 GLY A O 1
ATOM 511 N N . THR A 1 70 ? 4.642 1.101 6.216 1.00 95.44 70 THR A N 1
ATOM 512 C CA . THR A 1 70 ? 5.078 1.997 7.299 1.00 95.44 70 THR A CA 1
ATOM 513 C C . THR A 1 70 ? 4.057 3.108 7.569 1.00 95.44 70 THR A C 1
ATOM 515 O O . THR A 1 70 ? 3.789 3.453 8.720 1.00 95.44 70 THR A O 1
ATOM 518 N N . GLN A 1 71 ? 3.450 3.677 6.522 1.00 93.50 71 GLN A N 1
ATOM 519 C CA . GLN A 1 71 ? 2.401 4.694 6.678 1.00 93.50 71 GLN A CA 1
ATOM 520 C C . GLN A 1 71 ? 1.120 4.120 7.299 1.00 93.50 71 GLN A C 1
ATOM 522 O O . GLN A 1 71 ? 0.471 4.782 8.116 1.00 93.50 71 GLN A O 1
ATOM 527 N N . ILE A 1 72 ? 0.769 2.881 6.942 1.00 93.00 72 ILE A N 1
ATOM 528 C CA . ILE A 1 72 ? -0.369 2.169 7.531 1.00 93.00 72 ILE A CA 1
ATOM 529 C C . ILE A 1 72 ? -0.107 1.915 9.020 1.00 93.00 72 ILE A C 1
ATOM 531 O O . ILE A 1 72 ? -0.938 2.285 9.845 1.00 93.00 72 ILE A O 1
ATOM 535 N N . GLU A 1 73 ? 1.064 1.388 9.385 1.00 91.94 73 GLU A N 1
ATOM 536 C CA . GLU A 1 73 ? 1.460 1.146 10.783 1.00 91.94 73 GLU A CA 1
ATOM 537 C C . GLU A 1 73 ? 1.392 2.422 11.631 1.00 91.94 73 GLU A C 1
ATOM 539 O O . GLU A 1 73 ? 0.789 2.419 12.703 1.00 91.94 73 GLU A O 1
ATOM 544 N N . ARG A 1 74 ? 1.927 3.543 11.130 1.00 91.31 74 ARG A N 1
ATOM 545 C CA . ARG A 1 74 ? 1.845 4.848 11.813 1.00 91.31 74 ARG A CA 1
ATOM 546 C C . ARG A 1 74 ? 0.405 5.309 12.016 1.00 91.31 74 ARG A C 1
ATOM 548 O O . ARG A 1 74 ? 0.063 5.872 13.058 1.00 91.31 74 ARG A O 1
ATOM 555 N N . SER A 1 75 ? -0.455 5.062 11.031 1.00 89.69 75 SER A N 1
ATOM 556 C CA . SER A 1 75 ? -1.876 5.389 11.136 1.00 89.69 75 SER A CA 1
ATOM 557 C C . SER A 1 75 ? -2.551 4.533 12.209 1.00 89.69 75 SER A C 1
ATOM 559 O O . SER A 1 75 ? -3.256 5.076 13.059 1.00 89.69 75 SER A O 1
ATOM 561 N N . LEU A 1 76 ? -2.273 3.229 12.255 1.00 88.88 76 LEU A N 1
ATOM 562 C CA . LEU A 1 76 ? -2.784 2.335 13.298 1.00 88.88 76 LEU A CA 1
ATOM 563 C C . LEU A 1 76 ? -2.286 2.728 14.700 1.00 88.88 76 LEU A C 1
ATOM 565 O O . LEU A 1 76 ? -3.081 2.812 15.631 1.00 88.88 76 LEU A O 1
ATOM 569 N N . GLN A 1 77 ? -1.001 3.057 14.849 1.00 88.56 77 GLN A N 1
ATOM 570 C CA . GLN A 1 77 ? -0.421 3.487 16.128 1.00 88.56 77 GLN A CA 1
ATOM 571 C C . GLN A 1 77 ? -1.080 4.759 16.671 1.00 88.56 77 GLN A C 1
ATOM 573 O O . GLN A 1 77 ? -1.436 4.830 17.846 1.00 88.56 77 GLN A O 1
ATOM 578 N N . PHE A 1 78 ? -1.302 5.760 15.819 1.00 86.25 78 PHE A N 1
ATOM 579 C CA . PHE A 1 78 ? -1.999 6.971 16.250 1.00 86.25 78 PHE A CA 1
ATOM 580 C C . PHE A 1 78 ? -3.446 6.684 16.654 1.00 86.25 78 PHE A C 1
ATOM 582 O O . PHE A 1 78 ? -3.932 7.283 17.610 1.00 86.25 78 PHE A O 1
ATOM 589 N N . LEU A 1 79 ? -4.148 5.786 15.951 1.00 83.75 79 LEU A N 1
ATOM 590 C CA . LEU A 1 79 ? -5.509 5.413 16.344 1.00 83.75 79 LEU A CA 1
ATOM 591 C C . LEU A 1 79 ? -5.499 4.887 17.781 1.00 83.75 79 LEU A C 1
ATOM 593 O O . LEU A 1 79 ? -6.303 5.347 18.592 1.00 83.75 79 LEU A O 1
ATOM 597 N N . ALA A 1 80 ? -4.571 3.980 18.092 1.00 85.31 80 ALA A N 1
ATOM 598 C CA . ALA A 1 80 ? -4.433 3.436 19.435 1.00 85.31 80 ALA A CA 1
ATOM 599 C C . ALA A 1 80 ? -4.174 4.540 20.471 1.00 85.31 80 ALA A C 1
ATOM 601 O O . ALA A 1 80 ? -4.811 4.549 21.521 1.00 85.31 80 ALA A O 1
ATOM 602 N N 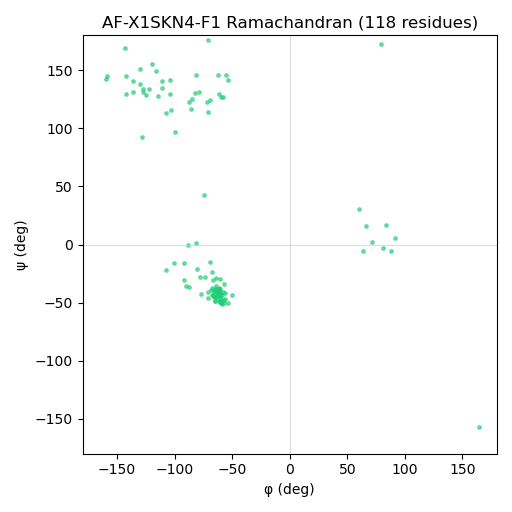. SER A 1 81 ? -3.342 5.538 20.145 1.00 86.12 81 SER A N 1
ATOM 603 C CA . SER A 1 81 ? -3.092 6.666 21.055 1.00 86.12 81 SER A CA 1
ATOM 604 C C . SER A 1 81 ? -4.301 7.580 21.289 1.00 86.12 81 SER A C 1
ATOM 606 O O . SER A 1 81 ? -4.415 8.158 22.364 1.00 86.12 81 SER A O 1
ATOM 608 N N . VAL A 1 82 ? -5.199 7.726 20.306 1.00 80.06 82 VAL A N 1
ATOM 609 C CA . VAL A 1 82 ? -6.352 8.643 20.400 1.00 80.06 82 VAL A CA 1
ATOM 610 C C . VAL A 1 82 ? -7.577 7.959 20.999 1.00 80.06 82 VAL A C 1
ATOM 612 O O . VAL A 1 82 ? -8.344 8.588 21.721 1.00 80.06 82 VAL A O 1
ATOM 615 N N . THR A 1 83 ? -7.781 6.681 20.691 1.00 78.00 83 THR A N 1
ATOM 616 C CA . THR A 1 83 ? -8.998 5.946 21.071 1.00 78.00 83 THR A CA 1
ATOM 617 C C . THR A 1 83 ? -8.813 5.052 22.293 1.00 78.00 83 THR A C 1
ATOM 619 O O . THR A 1 83 ? -9.803 4.613 22.868 1.00 78.00 83 THR A O 1
ATOM 622 N N . GLY A 1 84 ? -7.567 4.758 22.685 1.00 78.69 84 GLY A N 1
ATOM 623 C CA . GLY A 1 84 ? -7.258 3.733 23.686 1.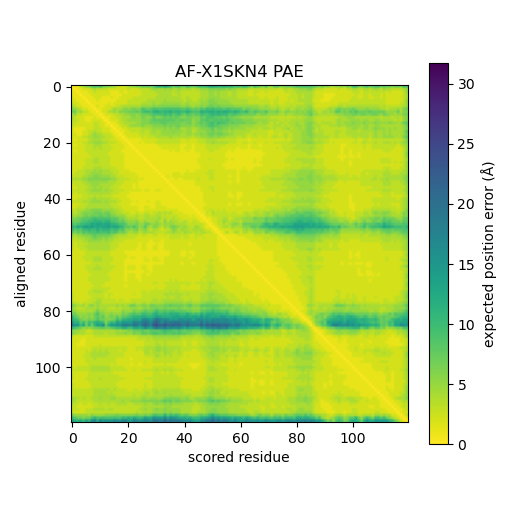00 78.69 84 GLY A CA 1
ATOM 624 C C . GLY A 1 84 ? -7.485 2.299 23.189 1.00 78.69 84 GLY A C 1
ATOM 625 O O . GLY A 1 84 ? -7.303 1.353 23.949 1.00 78.69 84 GLY A O 1
ATOM 626 N N . GLU A 1 85 ? -7.879 2.115 21.924 1.00 74.31 85 GLU A N 1
ATOM 627 C CA . GLU A 1 85 ? -8.104 0.804 21.316 1.00 74.31 85 GLU A CA 1
ATOM 628 C C . GLU A 1 85 ? -6.792 0.245 20.767 1.00 74.31 85 GLU A C 1
ATOM 630 O O . GLU A 1 85 ? -6.209 0.788 19.831 1.00 74.31 85 GLU A O 1
ATOM 635 N N . GLU A 1 86 ? -6.329 -0.879 21.306 1.00 67.69 86 GLU A N 1
ATOM 636 C CA . GLU A 1 86 ? -5.014 -1.400 20.929 1.00 67.69 86 GLU A CA 1
ATOM 637 C C . GLU A 1 86 ? -4.995 -2.169 19.600 1.00 67.69 86 GLU A C 1
ATOM 639 O O . GLU A 1 86 ? -3.919 -2.351 19.027 1.00 67.69 86 GLU A O 1
ATOM 644 N N . LYS A 1 87 ? -6.135 -2.688 19.111 1.00 78.12 87 LYS A N 1
ATOM 645 C CA . LYS A 1 87 ? -6.122 -3.689 18.026 1.00 78.12 87 LYS A CA 1
ATOM 646 C C . LYS A 1 87 ? -7.244 -3.531 17.007 1.00 78.12 87 LYS A C 1
ATOM 648 O O . LYS A 1 87 ? -8.422 -3.514 17.345 1.00 78.12 87 LYS A O 1
ATOM 653 N N . VAL A 1 88 ? -6.853 -3.529 15.732 1.00 86.94 88 VAL A N 1
ATOM 654 C CA . VAL A 1 88 ? -7.753 -3.698 14.586 1.00 86.94 88 VAL A CA 1
ATOM 655 C C . VAL A 1 88 ? -7.908 -5.191 14.296 1.00 86.94 88 VAL A C 1
ATOM 657 O O . VAL A 1 88 ? -6.924 -5.885 14.058 1.00 86.94 88 VAL A O 1
ATOM 660 N N . ASN A 1 89 ? -9.143 -5.697 14.305 1.00 89.06 89 ASN A N 1
ATOM 661 C CA . ASN A 1 89 ? -9.422 -7.127 14.110 1.00 89.06 89 ASN A CA 1
ATOM 662 C C . ASN A 1 89 ? -9.341 -7.576 12.645 1.00 89.06 89 ASN A C 1
ATOM 664 O O . ASN A 1 89 ? -9.119 -8.754 12.371 1.00 89.06 89 ASN A O 1
ATOM 668 N N . ARG A 1 90 ? -9.600 -6.661 11.709 1.00 92.25 90 ARG A N 1
ATOM 669 C CA . ARG A 1 90 ? -9.656 -6.929 10.272 1.00 92.25 90 ARG A CA 1
ATOM 670 C C . ARG A 1 90 ? -9.457 -5.633 9.504 1.00 92.25 90 ARG A C 1
ATOM 672 O O . ARG A 1 90 ? -9.928 -4.583 9.936 1.00 92.25 90 ARG A O 1
ATOM 679 N N . MET A 1 91 ? -8.801 -5.721 8.358 1.00 94.12 91 MET A N 1
ATOM 680 C CA . MET A 1 91 ? -8.679 -4.619 7.417 1.00 94.12 91 MET A CA 1
ATOM 681 C C . MET A 1 91 ? -9.297 -4.985 6.079 1.00 94.12 91 MET A C 1
ATOM 683 O O . MET A 1 91 ? -9.378 -6.151 5.696 1.00 94.12 91 MET A O 1
ATOM 687 N N . TYR A 1 92 ? -9.692 -3.952 5.355 1.00 95.19 92 TYR A N 1
ATOM 688 C CA . TYR A 1 92 ? -10.217 -4.084 4.016 1.00 95.19 92 TYR A CA 1
ATOM 689 C C . TYR A 1 92 ? -9.496 -3.109 3.095 1.00 95.19 92 TYR A C 1
ATOM 691 O O . TYR A 1 92 ? -9.244 -1.966 3.479 1.00 95.19 92 TYR A O 1
ATOM 699 N N . LEU A 1 93 ? -9.160 -3.561 1.891 1.00 95.19 93 LEU A N 1
ATOM 700 C CA . LEU A 1 93 ? -8.579 -2.722 0.849 1.00 95.19 93 LEU A CA 1
ATOM 701 C C . LEU A 1 93 ? -9.635 -2.397 -0.202 1.00 95.19 93 LEU A C 1
ATOM 703 O O . LEU A 1 93 ? -10.443 -3.246 -0.573 1.00 95.19 93 LEU A O 1
ATOM 707 N N . SER A 1 94 ? -9.605 -1.168 -0.702 1.00 93.94 94 SER A N 1
ATOM 708 C CA . SER A 1 94 ? -10.506 -0.692 -1.747 1.00 93.94 94 SER A CA 1
ATOM 709 C C . SER A 1 94 ? -9.785 0.248 -2.715 1.00 93.94 94 SER A C 1
ATOM 711 O O . SER A 1 94 ? -8.652 0.679 -2.478 1.00 93.94 94 SER A O 1
ATOM 713 N N . GLY A 1 95 ? -10.450 0.558 -3.831 1.00 92.38 95 GLY A N 1
ATOM 714 C CA . GLY A 1 95 ? -9.917 1.414 -4.891 1.00 92.38 95 GLY A CA 1
ATOM 715 C C . GLY A 1 95 ? -8.930 0.704 -5.824 1.00 92.38 95 GLY A C 1
ATOM 716 O O . GLY A 1 95 ? -8.518 -0.430 -5.592 1.00 92.38 95 GLY A O 1
ATOM 717 N N . GLY A 1 96 ? -8.526 1.385 -6.902 1.00 91.81 96 GLY A N 1
ATOM 718 C CA . GLY A 1 96 ? -7.702 0.777 -7.959 1.00 91.81 96 GLY A CA 1
ATOM 719 C C . GLY 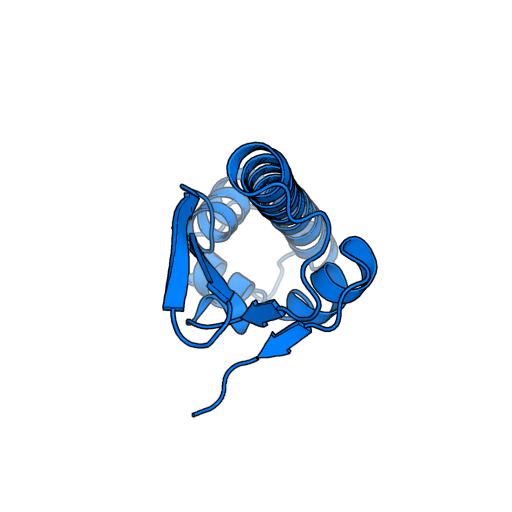A 1 96 ? -6.310 0.327 -7.500 1.00 91.81 96 GLY A C 1
ATOM 720 O O . GLY A 1 96 ? -5.778 -0.648 -8.017 1.00 91.81 96 GLY A O 1
ATOM 721 N N . GLY A 1 97 ? -5.735 0.989 -6.490 1.00 92.81 97 GLY A N 1
ATOM 722 C CA . GLY A 1 97 ? -4.439 0.600 -5.926 1.00 92.81 97 GLY A CA 1
ATOM 723 C C . GLY A 1 97 ? -4.462 -0.743 -5.199 1.00 92.81 97 GLY A C 1
ATOM 724 O O . GLY A 1 97 ? -3.431 -1.398 -5.127 1.00 92.81 97 GLY A O 1
ATOM 725 N N . ALA A 1 98 ? -5.625 -1.186 -4.714 1.00 94.69 98 ALA A N 1
ATOM 726 C CA . ALA A 1 98 ? -5.764 -2.478 -4.050 1.00 94.69 98 ALA A CA 1
ATOM 727 C C . ALA A 1 98 ? -5.596 -3.674 -5.008 1.00 94.69 98 ALA A C 1
ATOM 729 O O . ALA A 1 98 ? -5.392 -4.795 -4.550 1.00 94.69 98 ALA A O 1
ATOM 730 N N . LEU A 1 99 ? -5.650 -3.428 -6.324 1.00 94.00 99 LEU A N 1
ATOM 731 C CA . LEU A 1 99 ? -5.460 -4.428 -7.378 1.00 94.00 99 LEU A CA 1
ATOM 732 C C . LEU A 1 99 ? -3.993 -4.604 -7.794 1.00 94.00 99 LEU A C 1
ATOM 734 O O . LEU A 1 99 ? -3.711 -5.405 -8.682 1.00 94.00 99 LEU A O 1
ATOM 738 N N . ILE A 1 100 ? -3.058 -3.862 -7.187 1.00 95.75 100 ILE A N 1
ATOM 739 C CA . ILE A 1 100 ? -1.629 -4.045 -7.456 1.00 95.75 100 ILE A CA 1
ATOM 740 C C . ILE A 1 100 ? -1.246 -5.491 -7.093 1.00 95.75 100 ILE A C 1
ATOM 742 O O . ILE A 1 100 ? -1.501 -5.918 -5.959 1.00 95.75 100 ILE A O 1
ATOM 746 N N . PRO A 1 101 ? -0.623 -6.249 -8.015 1.00 94.12 101 PRO A N 1
ATOM 747 C CA . PRO A 1 101 ? -0.217 -7.623 -7.748 1.00 94.12 101 PRO A CA 1
ATOM 748 C C . PRO A 1 101 ? 0.644 -7.735 -6.489 1.00 94.12 101 PRO A C 1
ATOM 750 O O . PRO A 1 101 ? 1.476 -6.874 -6.211 1.00 94.12 101 PRO A O 1
ATOM 753 N N . ASN A 1 102 ? 0.442 -8.802 -5.714 1.00 94.12 102 ASN A N 1
ATOM 754 C CA . ASN A 1 102 ? 1.178 -9.114 -4.479 1.00 94.12 102 ASN A CA 1
ATOM 755 C C . ASN A 1 102 ? 1.029 -8.108 -3.318 1.00 94.12 102 ASN A C 1
ATOM 757 O O . ASN A 1 102 ? 1.492 -8.397 -2.213 1.00 94.12 102 ASN A O 1
ATOM 761 N N . LEU A 1 103 ? 0.346 -6.973 -3.510 1.00 95.38 103 LEU A N 1
ATOM 762 C CA . LEU A 1 103 ? 0.128 -5.954 -2.478 1.00 95.38 103 LEU A CA 1
ATOM 763 C C . LEU A 1 103 ? -0.598 -6.528 -1.254 1.00 95.38 103 LEU A C 1
ATOM 765 O O . LEU A 1 103 ? -0.147 -6.368 -0.121 1.00 95.38 103 LEU A O 1
ATOM 769 N N . LEU A 1 104 ? -1.718 -7.216 -1.495 1.00 94.69 104 LEU A N 1
ATOM 770 C CA . LEU A 1 104 ? -2.559 -7.785 -0.444 1.00 94.69 104 LEU A CA 1
ATOM 771 C C . LEU A 1 104 ? -1.786 -8.802 0.404 1.00 94.69 104 LEU A C 1
ATOM 773 O O . LEU A 1 104 ? -1.785 -8.710 1.629 1.00 94.69 104 LEU A O 1
ATOM 777 N N . GLU A 1 105 ? -1.104 -9.746 -0.246 1.00 94.06 105 GLU A N 1
ATOM 778 C CA . GLU A 1 105 ? -0.327 -10.786 0.437 1.00 94.06 105 GLU A CA 1
ATOM 779 C C . GLU A 1 105 ? 0.860 -10.210 1.211 1.00 94.06 105 GLU A C 1
ATOM 781 O O . GLU A 1 105 ? 1.133 -10.632 2.337 1.00 94.06 105 GLU A O 1
ATOM 786 N N . TYR A 1 106 ? 1.531 -9.191 0.666 1.00 95.25 106 TYR A N 1
ATOM 787 C CA . TYR A 1 106 ? 2.571 -8.482 1.403 1.00 95.25 106 TYR A CA 1
ATOM 788 C C . TYR A 1 106 ? 2.011 -7.843 2.681 1.00 95.25 106 TYR A C 1
ATOM 790 O O . TYR A 1 106 ? 2.573 -8.032 3.761 1.00 95.25 106 TYR A O 1
ATOM 798 N N . LEU A 1 107 ? 0.900 -7.106 2.579 1.00 94.75 107 LEU A N 1
ATOM 799 C CA . LEU A 1 107 ? 0.312 -6.411 3.724 1.00 94.75 107 LEU A CA 1
ATOM 800 C C . LEU A 1 107 ? -0.204 -7.390 4.785 1.00 94.75 107 LEU A C 1
ATOM 802 O O . LEU A 1 107 ? 0.010 -7.142 5.969 1.00 94.75 107 LEU A O 1
ATOM 806 N N . LYS A 1 108 ? -0.809 -8.518 4.387 1.00 94.75 108 LYS A N 1
ATOM 807 C CA . LYS A 1 108 ? -1.220 -9.583 5.320 1.00 94.75 108 LYS A CA 1
ATOM 808 C C . LYS A 1 108 ? -0.031 -10.099 6.123 1.00 94.75 108 LYS A C 1
ATOM 810 O O . LYS A 1 108 ? -0.090 -10.148 7.350 1.00 94.75 108 LYS A O 1
ATOM 815 N N . ARG A 1 109 ? 1.061 -10.449 5.431 1.00 94.38 109 ARG A N 1
ATOM 816 C CA . ARG A 1 109 ? 2.281 -10.965 6.064 1.00 94.38 109 ARG A CA 1
ATOM 817 C C . ARG A 1 109 ? 2.913 -9.939 6.999 1.00 94.38 109 ARG A C 1
ATOM 819 O O . ARG A 1 109 ? 3.353 -10.305 8.081 1.00 94.38 109 ARG A O 1
ATOM 826 N N . ARG A 1 110 ? 2.967 -8.672 6.583 1.00 93.88 110 ARG A N 1
ATOM 827 C CA . ARG A 1 110 ? 3.600 -7.601 7.359 1.00 93.88 110 ARG A CA 1
ATOM 828 C C . ARG A 1 110 ? 2.797 -7.215 8.599 1.00 93.88 110 ARG A C 1
ATOM 830 O O . ARG A 1 110 ? 3.376 -7.049 9.663 1.00 93.88 110 ARG A O 1
ATOM 837 N N . LEU A 1 111 ? 1.484 -7.047 8.455 1.00 90.94 111 LEU A N 1
ATOM 838 C CA . LEU A 1 111 ? 0.640 -6.463 9.501 1.00 90.94 111 LEU A CA 1
ATOM 839 C C . LEU A 1 111 ? 0.045 -7.515 10.442 1.00 90.94 111 LEU A C 1
ATOM 841 O O . LEU A 1 111 ? -0.439 -7.161 11.513 1.00 90.94 111 LEU A O 1
ATOM 845 N N . GLY A 1 112 ? 0.063 -8.797 10.063 1.00 90.81 112 GLY A N 1
ATOM 846 C CA . GLY A 1 112 ? -0.393 -9.894 10.921 1.00 90.81 112 GLY A CA 1
ATOM 847 C C . GLY A 1 112 ? -1.893 -9.872 11.233 1.00 90.81 112 GLY A C 1
ATOM 848 O O . GLY A 1 112 ? -2.338 -10.548 12.158 1.00 90.81 112 GLY A O 1
ATOM 849 N N . VAL A 1 113 ? -2.679 -9.105 10.474 1.00 90.88 113 VAL A N 1
ATOM 850 C CA . VAL A 1 113 ? -4.137 -9.014 10.605 1.00 90.88 113 VAL A CA 1
ATOM 851 C C . VAL A 1 113 ? -4.811 -9.535 9.335 1.00 90.88 113 VAL A C 1
ATOM 853 O O . VAL A 1 113 ? -4.248 -9.390 8.248 1.00 90.88 113 VAL A O 1
ATOM 856 N N . PRO A 1 114 ? -6.017 -10.122 9.424 1.00 93.38 114 PRO A N 1
ATOM 857 C CA . PRO A 1 114 ? -6.789 -10.489 8.242 1.00 93.38 114 PRO A CA 1
ATOM 858 C C . PRO A 1 114 ? -7.051 -9.267 7.354 1.00 93.38 114 PRO A C 1
ATOM 860 O O . PRO A 1 114 ? -7.562 -8.251 7.832 1.00 93.38 114 PRO A O 1
ATOM 863 N N . ILE A 1 115 ? -6.710 -9.374 6.067 1.00 95.44 115 ILE A N 1
ATOM 864 C CA . ILE A 1 115 ? -6.944 -8.331 5.060 1.00 95.44 115 ILE A CA 1
ATOM 865 C C . ILE A 1 115 ? -7.685 -8.929 3.873 1.00 95.44 115 ILE A C 1
ATOM 867 O O . ILE A 1 115 ? -7.264 -9.956 3.338 1.00 95.44 115 ILE A O 1
ATOM 871 N N . GLU A 1 116 ? -8.749 -8.268 3.436 1.00 94.94 116 GLU A N 1
ATOM 872 C CA . GLU A 1 116 ? -9.552 -8.681 2.283 1.00 94.94 116 G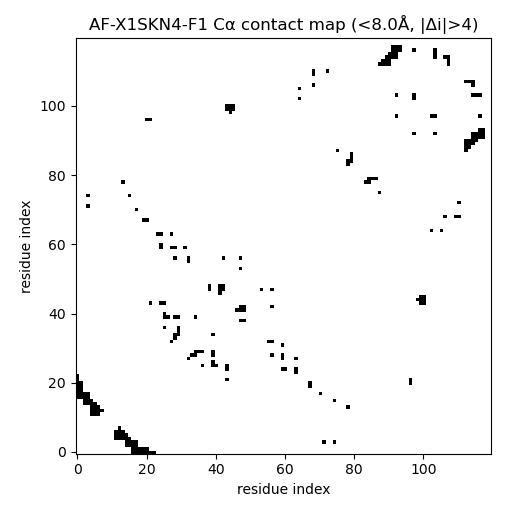LU A CA 1
ATOM 873 C C . GLU A 1 116 ? -9.760 -7.515 1.314 1.00 94.94 116 GLU A C 1
ATOM 875 O O . GLU A 1 116 ? -9.762 -6.347 1.708 1.00 94.94 116 GLU A O 1
ATOM 880 N N . LEU A 1 117 ? -9.922 -7.826 0.029 1.00 94.12 117 LEU A N 1
ATOM 881 C CA . LEU A 1 117 ? -10.346 -6.841 -0.960 1.00 94.12 117 LEU A CA 1
ATOM 882 C C . LEU A 1 117 ? -11.862 -6.649 -0.839 1.00 94.12 117 LEU A C 1
ATOM 884 O O . LEU A 1 117 ? -12.603 -7.631 -0.824 1.00 94.12 117 LEU A O 1
ATOM 888 N N . ILE A 1 118 ? -12.328 -5.403 -0.783 1.00 91.25 118 ILE A N 1
ATOM 889 C CA . ILE A 1 118 ? -13.761 -5.113 -0.880 1.00 91.25 118 ILE A CA 1
ATOM 890 C C . ILE A 1 118 ? -14.206 -5.350 -2.323 1.00 91.25 118 ILE A C 1
ATOM 892 O O . ILE A 1 118 ? -13.695 -4.709 -3.240 1.00 91.25 118 ILE A O 1
ATOM 896 N N . ASN A 1 119 ? -15.186 -6.233 -2.498 1.00 78.25 119 ASN A N 1
ATOM 897 C CA . ASN A 1 119 ? -15.898 -6.449 -3.752 1.00 78.25 119 ASN A CA 1
ATOM 898 C C . ASN A 1 119 ? -17.410 -6.360 -3.464 1.00 78.25 119 ASN A C 1
ATOM 900 O O . ASN A 1 119 ? -17.967 -7.348 -2.979 1.00 78.25 119 ASN A O 1
ATOM 904 N N . PRO A 1 120 ? -18.025 -5.172 -3.607 1.00 64.62 120 PRO A N 1
ATOM 905 C CA . PRO A 1 120 ? -19.433 -4.947 -3.288 1.00 64.62 120 PRO A CA 1
ATOM 906 C C . PRO A 1 120 ? -20.387 -5.537 -4.332 1.00 64.62 120 PRO A C 1
ATOM 908 O O . PRO A 1 120 ? -19.988 -5.655 -5.513 1.00 64.62 120 PRO A O 1
#

Organism: NCBI:txid412755

Radius of gyration: 15.67 Å; Cα contacts (8 Å, |Δi|>4): 130; chains: 1; bounding box: 36×22×47 Å

Secondary structure (DSSP, 8-state):
-EEEEEEETTEEEEEEEES-SHHHHHHHHHHHT---HHHHHHHHTT-PPTTS-HHHHHHHHHHHHHHHHHHHHHHHHHHHHHH-----S-EEE-SGGGGSTTHHHHHHHHH-S-EEE---